Protein AF-A0A965PJ23-F1 (afdb_monomer_lite)

Radius of gyration: 24.54 Å; chains: 1; bounding box: 55×16×70 Å

Sequence (86 aa):
RAQKVVRQAEIDHNEEQAHLRQTLSADEVQETFSKYLGGIRALLDAMPSSICSRANPSDPECAKQAIEDGVNQIFLAIQKAEGAFK

Structure (mmCIF, N/CA/C/O backbone):
data_AF-A0A965PJ23-F1
#
_entry.id   AF-A0A965PJ23-F1
#
loop_
_atom_site.group_PDB
_atom_site.id
_atom_site.type_symbol
_atom_site.label_atom_id
_atom_site.label_alt_id
_atom_site.label_comp_id
_atom_site.label_asym_id
_atom_site.label_entity_id
_atom_site.label_seq_id
_atom_site.pdbx_PDB_ins_code
_atom_site.Cartn_x
_atom_site.Cartn_y
_atom_site.Cartn_z
_atom_site.occupancy
_atom_site.B_iso_or_equiv
_atom_site.auth_seq_id
_atom_site.auth_comp_id
_atom_site.auth_asym_id
_atom_site.auth_atom_id
_atom_site.pdbx_PDB_model_num
ATOM 1 N N . ARG A 1 1 ? -35.104 -4.594 45.407 1.00 64.12 1 ARG A N 1
ATOM 2 C CA . ARG A 1 1 ? -34.041 -5.481 44.861 1.00 64.12 1 ARG A CA 1
ATOM 3 C C . ARG A 1 1 ? -34.001 -5.437 43.332 1.00 64.12 1 ARG A C 1
ATOM 5 O O . ARG A 1 1 ? -32.966 -5.042 42.826 1.00 64.12 1 ARG A O 1
ATOM 12 N N . ALA A 1 2 ? -35.101 -5.706 42.618 1.00 75.88 2 ALA A N 1
ATOM 13 C CA . ALA A 1 2 ? -35.143 -5.690 41.145 1.00 75.88 2 ALA A CA 1
ATOM 14 C C . ALA A 1 2 ? -34.653 -4.376 40.495 1.00 75.88 2 ALA A C 1
ATOM 16 O O . ALA A 1 2 ? -33.766 -4.409 39.656 1.00 75.88 2 ALA A O 1
ATOM 17 N N . GLN A 1 3 ? -35.123 -3.211 40.956 1.00 81.50 3 GLN A N 1
ATOM 18 C CA . GLN A 1 3 ? -34.693 -1.909 40.410 1.00 81.50 3 GLN A CA 1
ATOM 19 C C . GLN A 1 3 ? -33.187 -1.631 40.548 1.00 81.50 3 GLN A C 1
ATOM 21 O O . GLN A 1 3 ? -32.612 -0.942 39.715 1.00 81.50 3 GLN A O 1
ATOM 26 N N . LYS A 1 4 ? -32.537 -2.168 41.590 1.00 84.88 4 LYS A N 1
ATOM 27 C CA . LYS A 1 4 ? -31.089 -2.009 41.793 1.00 84.88 4 LYS A CA 1
ATOM 28 C C . LYS A 1 4 ? -30.294 -2.880 40.813 1.00 84.88 4 LYS A C 1
ATOM 30 O O . LYS A 1 4 ? -29.245 -2.457 40.357 1.00 84.88 4 LYS A O 1
ATOM 35 N N . VAL A 1 5 ? -30.817 -4.063 40.484 1.00 88.19 5 VAL A N 1
ATOM 36 C CA . VAL A 1 5 ? -30.224 -4.983 39.501 1.00 88.19 5 VAL A CA 1
ATOM 37 C C . VAL A 1 5 ? -30.353 -4.418 38.088 1.00 88.19 5 VAL A C 1
ATOM 39 O O . VAL A 1 5 ? -29.375 -4.412 37.357 1.00 88.19 5 VAL A O 1
ATOM 42 N N . VAL A 1 6 ? -31.523 -3.872 37.734 1.00 90.25 6 VAL A N 1
ATOM 43 C CA . VAL A 1 6 ? -31.737 -3.217 36.431 1.00 90.25 6 VAL A CA 1
ATOM 44 C C . VAL A 1 6 ? -30.786 -2.035 36.253 1.00 90.25 6 VAL A C 1
ATOM 46 O O . VAL A 1 6 ? -30.094 -1.955 35.249 1.00 90.25 6 VAL A O 1
ATOM 49 N N . ARG A 1 7 ? -30.678 -1.167 37.266 1.00 90.56 7 ARG A N 1
ATOM 50 C CA . ARG A 1 7 ? -29.789 -0.001 37.203 1.00 90.56 7 ARG A CA 1
ATOM 51 C C . ARG A 1 7 ? -28.309 -0.387 37.099 1.00 90.56 7 ARG A C 1
ATOM 53 O O . ARG A 1 7 ? -27.555 0.320 36.449 1.00 90.56 7 ARG A O 1
ATOM 60 N N . GLN A 1 8 ? -27.894 -1.490 37.726 1.00 91.38 8 GLN A N 1
ATOM 61 C CA . GLN A 1 8 ? -26.529 -2.000 37.573 1.00 91.38 8 GLN A CA 1
ATOM 62 C C . GLN A 1 8 ? -26.292 -2.529 36.154 1.00 91.38 8 GLN A C 1
ATOM 64 O O . GLN A 1 8 ? -25.304 -2.161 35.540 1.00 91.38 8 GLN A O 1
ATOM 69 N N . ALA A 1 9 ? -27.239 -3.291 35.599 1.00 90.81 9 ALA A N 1
ATOM 70 C CA . ALA A 1 9 ? -27.143 -3.785 34.227 1.00 90.81 9 ALA A CA 1
ATOM 71 C C . ALA A 1 9 ? -27.087 -2.648 33.186 1.00 90.81 9 ALA A C 1
ATOM 73 O O . ALA A 1 9 ? -26.384 -2.766 32.189 1.00 90.81 9 ALA A O 1
ATOM 74 N N . GLU A 1 10 ? -27.793 -1.536 33.418 1.00 92.25 10 GLU A N 1
ATOM 75 C CA . GLU A 1 10 ? -27.707 -0.334 32.573 1.00 92.25 10 GLU A CA 1
ATOM 76 C C . GLU A 1 10 ? -26.324 0.335 32.637 1.00 92.25 10 GLU A C 1
ATOM 78 O O . GLU A 1 10 ? -25.829 0.815 31.618 1.00 92.25 10 GLU A O 1
ATOM 83 N N . ILE A 1 11 ? -25.695 0.366 33.819 1.00 92.75 11 ILE A N 1
ATOM 84 C CA . ILE A 1 11 ? -24.335 0.896 34.000 1.00 92.75 11 ILE A CA 1
ATOM 85 C C . ILE A 1 11 ? -23.331 0.001 33.274 1.00 92.75 11 ILE A C 1
ATOM 87 O O . ILE A 1 11 ? -22.586 0.502 32.437 1.00 92.75 11 ILE A O 1
ATOM 91 N N . ASP A 1 12 ? -23.378 -1.309 33.525 1.00 92.00 12 ASP A N 1
ATOM 92 C CA . ASP A 1 12 ? -22.466 -2.285 32.923 1.00 92.00 12 ASP A CA 1
ATOM 93 C C . ASP A 1 12 ? -22.580 -2.261 31.384 1.00 92.00 12 ASP A C 1
ATOM 95 O O . ASP A 1 12 ? -21.577 -2.238 30.672 1.00 92.00 12 ASP A O 1
ATOM 99 N N . HIS A 1 13 ? -23.807 -2.165 30.854 1.00 90.00 13 HIS A N 1
ATOM 100 C CA . HIS A 1 13 ? -24.039 -2.041 29.415 1.00 90.00 13 HIS A CA 1
ATOM 101 C C . HIS A 1 13 ? -23.460 -0.744 28.835 1.00 90.00 13 HIS A C 1
ATOM 103 O O . HIS A 1 13 ? -22.858 -0.760 27.762 1.00 90.00 13 HIS A O 1
ATOM 109 N N . ASN A 1 14 ? -23.623 0.386 29.527 1.00 89.12 14 ASN A N 1
ATOM 110 C CA . ASN A 1 14 ? -23.057 1.659 29.082 1.00 89.12 14 ASN A CA 1
ATOM 111 C C . ASN A 1 14 ? -21.524 1.656 29.117 1.00 89.12 14 ASN A C 1
ATOM 113 O O . ASN A 1 14 ? -20.902 2.242 28.231 1.00 89.12 14 ASN A O 1
ATOM 117 N N . GLU A 1 15 ? -20.918 1.005 30.109 1.00 88.56 15 GLU A N 1
ATOM 118 C CA . GLU A 1 15 ? -19.465 0.835 30.204 1.00 88.56 15 GLU A CA 1
ATOM 119 C C . GLU A 1 15 ? -18.932 -0.037 29.061 1.00 88.56 15 GLU A C 1
ATOM 121 O O . GLU A 1 15 ? -17.959 0.338 28.405 1.00 88.56 15 GLU A O 1
ATOM 126 N N . GLU A 1 16 ? -19.612 -1.138 28.741 1.00 84.12 16 GLU A N 1
ATOM 127 C CA . GLU A 1 16 ? -19.249 -2.004 27.617 1.00 84.12 16 GLU A CA 1
ATOM 128 C C . GLU A 1 16 ? -19.414 -1.288 26.265 1.00 84.12 16 GLU A C 1
ATOM 130 O O . GLU A 1 16 ? -18.524 -1.334 25.416 1.00 84.12 16 GLU A O 1
ATOM 135 N N . GLN A 1 17 ? -20.496 -0.525 26.083 1.00 80.88 17 GLN A N 1
ATOM 136 C CA . GLN A 1 17 ? -20.690 0.326 24.904 1.00 80.88 17 GLN A CA 1
ATOM 137 C C . GLN A 1 17 ? -19.617 1.418 24.789 1.00 80.88 17 GLN A C 1
ATOM 139 O O . GLN A 1 17 ? -19.170 1.735 23.686 1.00 80.88 17 GLN A O 1
ATOM 144 N N . ALA A 1 18 ? -19.184 2.002 25.908 1.00 80.75 18 ALA A N 1
ATOM 145 C CA . ALA A 1 18 ? -18.101 2.980 25.921 1.00 80.75 18 ALA A CA 1
ATOM 146 C C . ALA A 1 18 ? -16.751 2.340 25.562 1.00 80.75 18 ALA A C 1
ATOM 148 O O . ALA A 1 18 ? -15.993 2.938 24.800 1.00 80.75 18 ALA A O 1
ATOM 149 N N . HIS A 1 19 ? -16.478 1.125 26.044 1.00 78.25 19 HIS A N 1
ATOM 150 C CA . HIS A 1 19 ? -15.279 0.364 25.692 1.00 78.25 19 HIS A CA 1
ATOM 151 C C . HIS A 1 19 ? -15.260 -0.000 24.202 1.00 78.25 19 HIS A C 1
ATOM 153 O O . HIS A 1 19 ? -14.260 0.221 23.524 1.00 78.25 19 HIS A O 1
ATOM 159 N N . LEU A 1 20 ? -16.381 -0.483 23.656 1.00 76.19 20 LEU A N 1
ATOM 160 C CA . LEU A 1 20 ? -16.504 -0.798 22.230 1.00 76.19 20 LEU A CA 1
ATOM 161 C C . LEU A 1 20 ? -16.288 0.430 21.337 1.00 76.19 20 LEU A C 1
ATOM 163 O O . LEU A 1 20 ? -15.733 0.297 20.257 1.00 76.19 20 LEU A O 1
ATOM 167 N N . ARG A 1 21 ? -16.650 1.639 21.789 1.00 75.00 21 ARG A N 1
ATOM 168 C CA . ARG A 1 21 ? -16.358 2.888 21.057 1.00 75.00 21 ARG A CA 1
ATOM 169 C C . ARG A 1 21 ? -14.877 3.277 21.061 1.00 75.00 21 ARG A C 1
ATOM 171 O O . ARG A 1 21 ? -14.484 4.114 20.255 1.00 75.00 21 ARG A O 1
ATOM 178 N N . GLN A 1 22 ? -14.075 2.730 21.975 1.00 77.12 22 GLN A N 1
ATOM 179 C CA . GLN A 1 22 ? -12.637 3.007 22.071 1.00 77.12 22 GLN A CA 1
ATOM 180 C C . GLN A 1 22 ? -11.789 2.034 21.243 1.00 77.12 22 GLN A C 1
ATOM 182 O O . GLN A 1 22 ? -10.609 2.293 21.015 1.00 77.12 22 GLN A O 1
ATOM 187 N N . THR A 1 23 ? -12.373 0.925 20.788 1.00 82.25 23 THR A N 1
ATOM 188 C CA . THR A 1 23 ? -11.688 -0.131 20.037 1.00 82.25 23 THR A CA 1
ATOM 189 C C . THR A 1 23 ? -12.313 -0.305 18.660 1.00 82.25 23 THR A C 1
ATOM 191 O O . THR A 1 23 ? -13.531 -0.333 18.541 1.00 82.25 23 THR A O 1
ATOM 194 N N . LEU A 1 24 ? -11.498 -0.497 17.625 1.00 84.62 24 LEU A N 1
ATOM 195 C CA . LEU A 1 24 ? -12.004 -0.922 16.318 1.00 84.62 24 LEU A CA 1
ATOM 196 C C . LEU A 1 24 ? -12.459 -2.382 16.373 1.00 84.62 24 LEU A C 1
ATOM 198 O O . LEU A 1 24 ? -11.821 -3.209 17.034 1.00 84.62 24 LEU A O 1
ATOM 202 N N . SER A 1 25 ? -13.534 -2.710 15.659 1.00 88.44 25 SER A N 1
ATOM 203 C CA . SER A 1 25 ? -13.951 -4.103 15.505 1.00 88.44 25 SER A CA 1
ATOM 204 C C . SER A 1 25 ? -12.938 -4.891 14.666 1.00 88.44 25 SER A C 1
ATOM 206 O O . SER A 1 25 ? -12.225 -4.341 13.823 1.00 88.44 25 SER A O 1
ATOM 208 N N . ALA A 1 26 ? -12.876 -6.207 14.878 1.00 88.56 26 ALA A N 1
ATOM 209 C CA . ALA A 1 26 ? -11.999 -7.076 14.093 1.00 88.56 26 ALA A CA 1
ATOM 210 C C . ALA A 1 26 ? -12.326 -7.015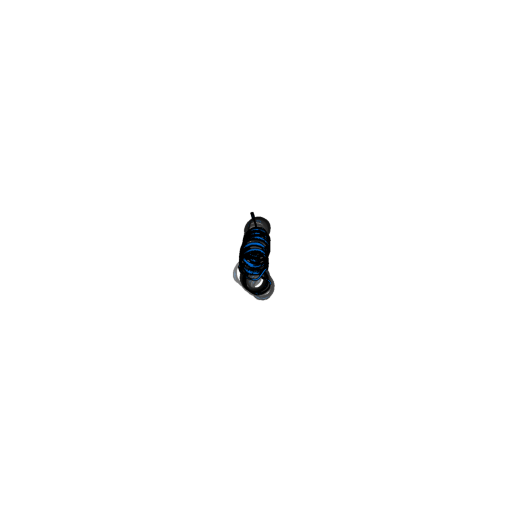 12.590 1.00 88.56 26 ALA A C 1
ATOM 212 O O . ALA A 1 26 ? -11.408 -7.017 11.771 1.00 88.56 26 ALA A O 1
ATOM 213 N N . ASP A 1 27 ? -13.611 -6.892 12.242 1.00 91.06 27 ASP A N 1
ATOM 214 C CA . ASP A 1 27 ? -14.077 -6.784 10.858 1.00 91.06 27 ASP A CA 1
ATOM 215 C C . ASP A 1 27 ? -13.584 -5.488 10.196 1.00 91.06 27 ASP A C 1
ATOM 217 O O . ASP A 1 27 ? -13.036 -5.531 9.094 1.00 91.06 27 ASP A O 1
ATOM 221 N N . GLU A 1 28 ? -13.679 -4.344 10.886 1.00 89.62 28 GLU A N 1
ATOM 222 C CA . GLU A 1 28 ? -13.163 -3.057 10.389 1.00 89.62 28 GLU A CA 1
ATOM 223 C C . GLU A 1 28 ? -11.643 -3.089 10.188 1.00 89.62 28 GLU A C 1
ATOM 225 O O . GLU A 1 28 ? -11.116 -2.583 9.188 1.00 89.62 28 GLU A O 1
ATOM 230 N N . VAL A 1 29 ? -10.917 -3.714 11.119 1.00 90.69 29 VAL A N 1
ATOM 231 C CA . VAL A 1 29 ? -9.465 -3.902 11.011 1.00 90.69 29 VAL A CA 1
ATOM 232 C C . VAL A 1 29 ? -9.124 -4.800 9.822 1.00 90.69 29 VAL A C 1
ATOM 234 O O . VAL A 1 29 ? -8.230 -4.474 9.035 1.00 90.69 29 VAL A O 1
ATOM 237 N N . GLN A 1 30 ? -9.850 -5.906 9.648 1.00 91.69 30 GLN A N 1
ATOM 238 C CA . GLN A 1 30 ? -9.644 -6.845 8.550 1.00 91.69 30 GLN A CA 1
ATOM 239 C C . GLN A 1 30 ? -9.937 -6.209 7.187 1.00 91.69 30 GLN A C 1
ATOM 241 O O . GLN A 1 30 ? -9.156 -6.402 6.249 1.00 91.69 30 GLN A O 1
ATOM 246 N N . GLU A 1 31 ? -11.022 -5.445 7.058 1.00 92.62 31 GLU A N 1
ATOM 247 C CA . GLU A 1 31 ? -11.364 -4.731 5.825 1.00 92.62 31 GLU A CA 1
ATOM 248 C C . GLU A 1 31 ? -10.275 -3.714 5.472 1.00 92.62 31 GLU A C 1
ATOM 250 O O . GLU A 1 31 ? -9.782 -3.673 4.339 1.00 92.62 31 GLU A O 1
ATOM 255 N N . THR A 1 32 ? -9.836 -2.944 6.468 1.00 92.06 32 THR A N 1
ATOM 256 C CA . THR A 1 32 ? -8.790 -1.935 6.302 1.00 92.06 32 THR A CA 1
ATOM 257 C C . THR A 1 32 ? -7.479 -2.571 5.840 1.00 92.06 32 THR A C 1
ATOM 259 O O . THR A 1 32 ? -6.904 -2.143 4.834 1.00 92.06 32 THR A O 1
ATOM 262 N N . PHE A 1 33 ? -7.028 -3.647 6.491 1.00 90.38 33 PHE A N 1
ATOM 263 C CA . PHE A 1 33 ? -5.831 -4.365 6.053 1.00 90.38 33 PHE A CA 1
ATOM 264 C C . PHE A 1 33 ? -5.985 -4.967 4.659 1.00 90.38 33 PHE A C 1
ATOM 266 O O . PHE A 1 33 ? -5.082 -4.819 3.837 1.00 90.38 33 PHE A O 1
ATOM 273 N N . SER A 1 34 ? -7.123 -5.596 4.364 1.00 92.69 34 SER A N 1
ATOM 274 C CA . SER A 1 34 ? -7.381 -6.202 3.053 1.00 92.69 34 SER A CA 1
ATOM 275 C C . SER A 1 34 ? -7.294 -5.165 1.934 1.00 92.69 34 SER A C 1
ATOM 277 O O . SER A 1 34 ? -6.672 -5.412 0.901 1.00 92.69 34 SER A O 1
ATOM 279 N N . LYS A 1 35 ? -7.840 -3.968 2.163 1.00 92.81 35 LYS A N 1
ATOM 280 C CA . LYS A 1 35 ? -7.793 -2.855 1.213 1.00 92.81 35 LYS A CA 1
ATOM 281 C C . LYS A 1 35 ? -6.370 -2.355 0.971 1.00 92.81 35 LYS A C 1
ATOM 283 O O . LYS A 1 35 ? -5.950 -2.233 -0.180 1.00 92.81 35 LYS A O 1
ATOM 288 N N . TYR A 1 36 ? -5.629 -2.043 2.033 1.00 93.81 36 TYR A N 1
ATOM 289 C CA . TYR A 1 36 ? -4.316 -1.410 1.897 1.00 93.81 36 TYR A CA 1
ATOM 290 C C . TYR A 1 36 ? -3.211 -2.406 1.542 1.00 93.81 36 TYR A C 1
ATOM 292 O O . TYR A 1 36 ? -2.478 -2.185 0.577 1.00 93.81 36 TYR A O 1
ATOM 300 N N . LEU A 1 37 ? -3.117 -3.528 2.259 1.00 92.44 37 LEU A N 1
ATOM 301 C CA . LEU A 1 37 ? -2.107 -4.554 1.987 1.00 92.44 37 LEU A CA 1
ATOM 302 C C . LEU A 1 37 ? -2.390 -5.279 0.670 1.00 92.44 37 LEU A C 1
ATOM 304 O O . LEU A 1 37 ? -1.456 -5.554 -0.081 1.00 92.44 37 LEU A O 1
ATOM 308 N N . GLY A 1 38 ? -3.665 -5.527 0.349 1.00 93.94 38 GLY A N 1
ATOM 309 C CA . GLY A 1 38 ? -4.056 -6.081 -0.948 1.00 93.94 38 GLY A CA 1
ATOM 310 C C . GLY A 1 38 ? -3.667 -5.161 -2.106 1.00 93.94 38 GLY A C 1
ATOM 311 O O . GLY A 1 38 ? -3.103 -5.624 -3.096 1.00 93.94 38 GLY A O 1
ATOM 312 N N . GLY A 1 39 ? -3.875 -3.848 -1.957 1.00 93.31 39 GLY A N 1
ATOM 313 C CA . GLY A 1 39 ? -3.447 -2.854 -2.944 1.00 93.31 39 GLY A CA 1
ATOM 314 C C . GLY A 1 39 ? -1.928 -2.807 -3.134 1.00 93.31 39 GLY A C 1
ATOM 315 O O . GLY A 1 39 ? -1.451 -2.824 -4.267 1.00 93.31 39 GLY A O 1
ATOM 316 N N . ILE A 1 40 ? -1.157 -2.809 -2.039 1.00 95.19 40 ILE A N 1
ATOM 317 C CA . ILE A 1 40 ? 0.315 -2.854 -2.096 1.00 95.19 40 ILE A CA 1
ATOM 318 C C . ILE A 1 40 ? 0.787 -4.137 -2.782 1.00 95.19 40 ILE A C 1
ATOM 320 O O . ILE A 1 40 ? 1.675 -4.092 -3.632 1.00 95.19 40 ILE A O 1
ATOM 324 N N . ARG A 1 41 ? 0.172 -5.280 -2.459 1.00 95.56 41 ARG A N 1
ATOM 325 C CA . ARG A 1 41 ? 0.514 -6.556 -3.086 1.00 95.56 41 ARG A CA 1
ATOM 326 C C . ARG A 1 41 ? 0.267 -6.531 -4.593 1.00 95.56 41 ARG A C 1
ATOM 328 O O . ARG A 1 41 ? 1.161 -6.896 -5.348 1.00 95.56 41 ARG A O 1
ATOM 335 N N . ALA A 1 42 ? -0.893 -6.042 -5.025 1.00 94.62 42 ALA A N 1
ATOM 336 C CA . ALA A 1 42 ? -1.219 -5.922 -6.443 1.00 94.62 42 ALA A CA 1
ATOM 337 C C . ALA A 1 42 ? -0.236 -5.006 -7.194 1.00 94.62 42 ALA A C 1
ATOM 339 O O . ALA A 1 42 ? 0.176 -5.326 -8.308 1.00 94.62 42 ALA A O 1
ATOM 340 N N . LEU A 1 43 ? 0.181 -3.894 -6.575 1.00 94.12 43 LEU A N 1
ATOM 341 C CA . LEU A 1 43 ? 1.206 -3.010 -7.140 1.00 94.12 43 LEU A CA 1
ATOM 342 C C . LEU A 1 43 ? 2.550 -3.727 -7.292 1.00 94.12 43 LEU A C 1
ATOM 344 O O . LEU A 1 43 ? 3.160 -3.643 -8.355 1.00 94.12 43 LEU A O 1
ATOM 348 N N . LEU A 1 44 ? 2.993 -4.452 -6.263 1.00 95.25 44 LEU A N 1
ATOM 349 C CA . LEU A 1 44 ? 4.242 -5.217 -6.296 1.00 95.25 44 LEU A CA 1
ATOM 350 C C . LEU A 1 44 ? 4.221 -6.308 -7.373 1.00 95.25 44 LEU A C 1
ATOM 352 O O . LEU A 1 44 ? 5.202 -6.456 -8.097 1.00 95.25 44 LEU A O 1
ATOM 356 N N . ASP A 1 45 ? 3.106 -7.027 -7.513 1.00 96.00 45 ASP A N 1
ATOM 357 C CA . ASP A 1 45 ? 2.953 -8.081 -8.520 1.00 96.00 45 ASP A CA 1
ATOM 358 C C . ASP A 1 45 ? 2.961 -7.503 -9.953 1.00 96.00 45 ASP A C 1
ATOM 360 O O . ASP A 1 45 ? 3.521 -8.107 -10.868 1.00 96.00 45 ASP A O 1
ATOM 364 N N . ALA A 1 46 ? 2.393 -6.308 -10.158 1.00 93.75 46 ALA A N 1
ATOM 365 C CA . ALA A 1 46 ? 2.345 -5.641 -11.464 1.00 93.75 46 ALA A CA 1
ATOM 366 C C . ALA A 1 46 ? 3.624 -4.853 -11.818 1.00 93.75 46 ALA A C 1
ATOM 368 O O . ALA A 1 46 ? 3.865 -4.553 -12.996 1.00 93.75 46 ALA A O 1
ATOM 369 N N . MET A 1 47 ? 4.441 -4.494 -10.822 1.00 93.56 47 MET A N 1
ATOM 370 C CA . MET A 1 47 ? 5.580 -3.588 -10.992 1.00 93.56 47 MET A CA 1
ATOM 371 C C . MET A 1 47 ? 6.593 -4.067 -12.048 1.00 93.56 47 MET A C 1
ATOM 373 O O . MET A 1 47 ? 6.949 -3.252 -12.903 1.00 93.56 47 MET A O 1
ATOM 377 N N . PRO A 1 48 ? 7.041 -5.341 -12.072 1.00 93.25 48 PRO A N 1
ATOM 378 C CA . P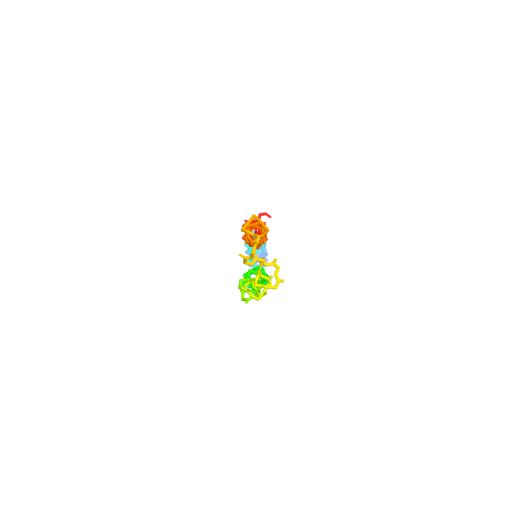RO A 1 48 ? 8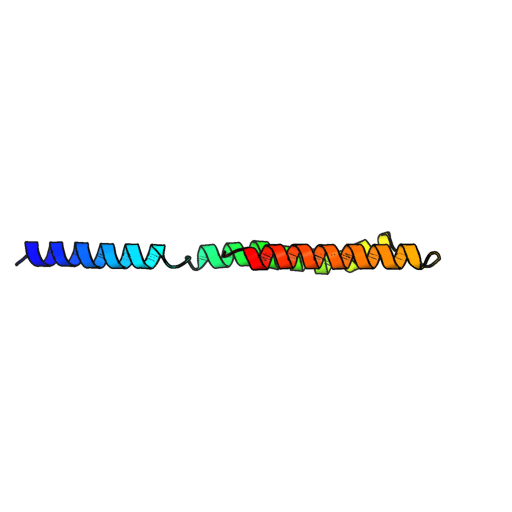.040 -5.788 -13.042 1.00 93.25 48 PRO A CA 1
ATOM 379 C C . PRO A 1 48 ? 7.575 -5.598 -14.487 1.00 93.25 48 PRO A C 1
ATOM 381 O O . PRO A 1 48 ? 8.296 -5.024 -15.300 1.00 93.25 48 PRO A O 1
ATOM 384 N N . SER A 1 49 ? 6.341 -6.004 -14.802 1.00 92.69 49 SER A N 1
ATOM 385 C CA . SER A 1 49 ? 5.773 -5.846 -16.145 1.00 92.69 49 SER A CA 1
ATOM 386 C C . SER A 1 49 ? 5.616 -4.373 -16.532 1.00 92.69 49 SER A C 1
ATOM 388 O O . SER A 1 49 ? 5.956 -3.991 -17.651 1.00 92.69 49 SER A O 1
ATOM 390 N N . SER A 1 50 ? 5.159 -3.531 -15.598 1.00 90.19 50 SER A N 1
ATOM 391 C CA . SER A 1 50 ? 5.017 -2.085 -15.811 1.00 90.19 50 SER A CA 1
ATOM 392 C C . SER A 1 50 ? 6.361 -1.398 -16.074 1.00 90.19 50 SER A C 1
ATOM 394 O O . SER A 1 50 ? 6.472 -0.586 -16.996 1.00 90.19 50 SER A O 1
ATOM 396 N N . ILE A 1 51 ? 7.405 -1.739 -15.313 1.00 92.12 51 ILE A N 1
ATOM 397 C CA . ILE A 1 51 ? 8.753 -1.192 -15.509 1.00 92.12 51 ILE A CA 1
ATOM 398 C C . ILE A 1 51 ? 9.329 -1.676 -16.837 1.00 92.12 51 ILE A C 1
ATOM 400 O O . ILE A 1 51 ? 9.753 -0.845 -17.631 1.00 92.12 51 ILE A O 1
ATOM 404 N N . CYS A 1 52 ? 9.291 -2.979 -17.130 1.00 89.69 52 CYS A N 1
ATOM 405 C CA . CYS A 1 52 ? 9.852 -3.516 -18.373 1.00 89.69 52 CYS A CA 1
ATOM 406 C C . CYS A 1 52 ? 9.190 -2.940 -19.633 1.00 89.69 52 CYS A C 1
ATOM 408 O O . CYS A 1 52 ? 9.841 -2.843 -20.666 1.00 89.69 52 CYS A O 1
ATOM 410 N N . SER A 1 53 ? 7.917 -2.533 -19.559 1.00 88.44 53 SER A N 1
ATOM 411 C CA . SER A 1 53 ? 7.237 -1.874 -20.683 1.00 88.44 53 SER A CA 1
ATOM 412 C C . SER A 1 53 ? 7.716 -0.440 -20.956 1.00 88.44 53 SER A C 1
ATOM 414 O O . SER A 1 53 ? 7.517 0.067 -22.058 1.00 88.44 53 SER A O 1
ATOM 416 N N . ARG A 1 54 ? 8.337 0.217 -19.967 1.00 86.25 54 ARG A N 1
ATOM 417 C CA . ARG A 1 54 ? 8.754 1.630 -20.019 1.00 86.25 54 ARG A CA 1
ATOM 418 C C . ARG A 1 54 ? 10.270 1.815 -20.006 1.00 86.25 54 ARG A C 1
ATOM 420 O O . ARG A 1 54 ? 10.762 2.815 -20.514 1.00 86.25 54 ARG A O 1
ATOM 427 N N . ALA A 1 55 ? 11.006 0.879 -19.417 1.00 88.44 55 ALA A N 1
ATOM 428 C CA . ALA A 1 55 ? 12.450 0.947 -19.297 1.00 88.44 55 ALA A CA 1
ATOM 429 C C . ALA A 1 55 ? 13.112 0.646 -20.648 1.00 88.44 55 ALA A C 1
ATOM 431 O O . ALA A 1 55 ? 13.054 -0.478 -21.145 1.00 88.44 55 ALA A O 1
ATOM 432 N N . ASN A 1 56 ? 13.757 1.654 -21.236 1.00 84.31 56 ASN A N 1
ATOM 433 C CA . ASN A 1 56 ? 14.499 1.501 -22.480 1.00 84.31 56 ASN A CA 1
ATOM 434 C C . ASN A 1 56 ? 15.961 1.108 -22.186 1.00 84.31 56 ASN A C 1
ATOM 436 O O . ASN A 1 56 ? 16.702 1.919 -21.639 1.00 84.31 56 ASN A O 1
ATOM 440 N N . PRO A 1 57 ? 16.431 -0.091 -22.573 1.00 81.94 57 PRO A N 1
ATOM 441 C CA . PRO A 1 57 ? 17.808 -0.513 -22.307 1.00 81.94 57 PRO A CA 1
ATOM 442 C C . PRO A 1 57 ? 18.862 0.299 -23.076 1.00 81.94 57 PRO A C 1
ATOM 444 O O . PRO A 1 57 ? 20.029 0.297 -22.696 1.00 81.94 57 PRO A O 1
ATOM 447 N N . SER A 1 58 ? 18.474 0.994 -24.149 1.00 90.81 58 SER A N 1
ATOM 448 C CA . SER A 1 58 ? 19.359 1.894 -24.899 1.00 90.81 58 SER A CA 1
ATOM 449 C C . SER A 1 58 ? 19.419 3.311 -24.318 1.00 90.81 58 SER A C 1
ATOM 451 O O . SER A 1 58 ? 20.250 4.100 -24.758 1.00 90.81 58 SER A O 1
ATOM 453 N N . ASP A 1 59 ? 18.568 3.625 -23.338 1.00 90.88 59 ASP A N 1
ATOM 454 C CA . ASP A 1 59 ? 18.547 4.896 -22.613 1.00 90.88 59 ASP A CA 1
ATOM 455 C C . ASP A 1 59 ? 18.526 4.624 -21.094 1.00 90.88 59 ASP A C 1
ATOM 457 O O . ASP A 1 59 ? 17.456 4.479 -20.488 1.00 90.88 59 ASP A O 1
ATOM 461 N N . PRO A 1 60 ? 19.713 4.530 -20.464 1.00 90.31 60 PRO A N 1
ATOM 462 C CA . PRO A 1 60 ? 19.836 4.230 -19.041 1.00 90.31 60 PRO A CA 1
ATOM 463 C C . PRO A 1 60 ? 19.115 5.224 -18.122 1.00 90.31 60 PRO A C 1
ATOM 465 O O . PRO A 1 60 ? 18.618 4.814 -17.074 1.00 90.31 60 PRO A O 1
ATOM 468 N N . GLU A 1 61 ? 19.022 6.503 -18.502 1.00 92.69 61 GLU A N 1
ATOM 469 C CA . GLU A 1 61 ? 18.333 7.516 -17.693 1.00 92.69 61 GLU A CA 1
ATOM 470 C C . GLU A 1 61 ? 16.816 7.310 -17.740 1.00 92.69 61 GLU A C 1
ATOM 472 O O . GLU A 1 61 ? 16.155 7.327 -16.701 1.00 92.69 61 GLU A O 1
ATOM 477 N N . CYS A 1 62 ? 16.260 7.003 -18.917 1.00 90.50 62 CYS A N 1
ATOM 478 C CA . CYS A 1 62 ? 14.852 6.622 -19.044 1.00 90.50 62 CYS A CA 1
ATOM 479 C C . CYS A 1 62 ? 14.524 5.360 -18.225 1.00 90.50 62 CYS A C 1
ATOM 481 O O . CYS A 1 62 ? 13.517 5.318 -17.511 1.00 90.50 62 CYS A O 1
ATOM 483 N N . ALA A 1 63 ? 15.389 4.341 -18.278 1.00 91.56 63 ALA A N 1
ATOM 484 C CA . ALA A 1 63 ? 15.218 3.121 -17.491 1.00 91.56 63 ALA A CA 1
ATOM 485 C C . ALA A 1 63 ? 15.253 3.392 -15.981 1.00 91.56 63 ALA A C 1
ATOM 487 O O . ALA A 1 63 ? 14.394 2.899 -15.245 1.00 91.56 63 ALA A O 1
ATOM 488 N N . LYS A 1 64 ? 16.206 4.210 -15.523 1.00 93.00 64 LYS A N 1
ATOM 489 C CA . LYS A 1 64 ? 16.310 4.627 -14.123 1.00 93.00 64 LYS A CA 1
ATOM 490 C C . LYS A 1 64 ? 15.052 5.364 -13.666 1.00 93.00 64 LYS A C 1
ATOM 492 O O . LYS A 1 64 ? 14.489 4.988 -12.641 1.00 93.00 64 LYS A O 1
ATOM 497 N N . GLN A 1 65 ? 14.561 6.325 -14.451 1.00 93.94 65 GLN A N 1
ATOM 498 C CA . GLN A 1 65 ? 13.336 7.062 -14.132 1.00 93.94 65 GLN A CA 1
ATOM 499 C C . GLN A 1 65 ? 12.125 6.126 -14.011 1.00 93.94 65 GLN A C 1
ATOM 501 O O . GLN A 1 65 ? 11.362 6.217 -13.054 1.00 93.94 65 GLN A O 1
ATOM 506 N N . ALA A 1 66 ? 11.964 5.177 -14.938 1.00 92.88 66 ALA A N 1
ATOM 507 C CA . ALA A 1 66 ? 10.854 4.225 -14.897 1.00 92.88 66 ALA A CA 1
ATOM 508 C C . ALA A 1 66 ? 10.875 3.342 -13.635 1.00 92.88 66 ALA A C 1
ATOM 510 O O . ALA A 1 66 ? 9.813 3.019 -13.088 1.00 92.88 66 ALA A O 1
ATOM 511 N N . ILE A 1 67 ? 12.072 2.961 -13.175 1.00 93.06 67 ILE A N 1
ATOM 512 C CA . ILE A 1 67 ? 12.273 2.214 -11.928 1.00 93.06 67 ILE A CA 1
ATOM 513 C C . ILE A 1 67 ? 11.955 3.096 -10.718 1.00 93.06 67 ILE A C 1
ATOM 515 O O . ILE A 1 67 ? 11.180 2.678 -9.858 1.00 93.06 67 ILE A O 1
ATOM 519 N N . GLU A 1 68 ? 12.508 4.310 -10.659 1.00 94.88 68 GLU A N 1
ATOM 520 C CA . GLU A 1 68 ? 12.266 5.262 -9.569 1.00 94.88 68 GLU A CA 1
ATOM 521 C C . GLU A 1 68 ? 10.774 5.584 -9.424 1.00 94.88 68 GLU A C 1
ATOM 523 O O . GLU A 1 68 ? 10.242 5.540 -8.316 1.00 94.88 68 GLU A O 1
ATOM 528 N N . ASP A 1 69 ? 10.063 5.799 -10.532 1.00 94.00 69 ASP A N 1
ATOM 529 C CA . ASP A 1 69 ? 8.615 6.016 -10.538 1.00 94.00 69 ASP A CA 1
ATOM 530 C C . ASP A 1 69 ? 7.852 4.819 -9.952 1.00 94.00 69 ASP A C 1
ATOM 532 O 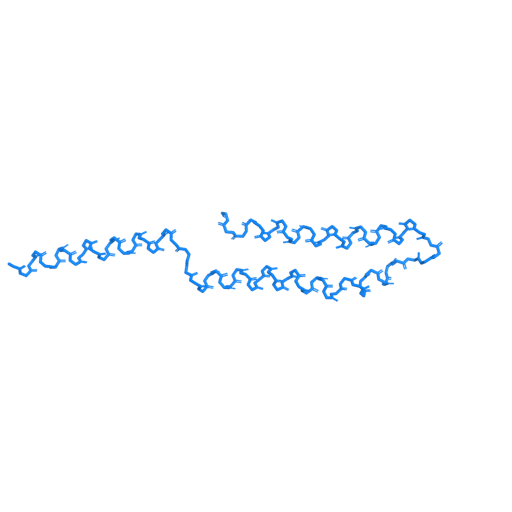O . ASP A 1 69 ? 6.928 4.994 -9.156 1.00 94.00 69 ASP A O 1
ATOM 536 N N . GLY A 1 70 ? 8.227 3.593 -10.339 1.00 92.62 70 GLY A N 1
ATOM 537 C CA . GLY A 1 70 ? 7.595 2.371 -9.834 1.00 92.62 70 GLY A CA 1
ATOM 538 C C . GLY A 1 70 ? 7.798 2.193 -8.329 1.00 92.62 70 GLY A C 1
ATOM 539 O O . GLY A 1 70 ? 6.849 1.909 -7.597 1.00 92.62 70 GLY A O 1
ATOM 540 N N . VAL A 1 71 ? 9.020 2.436 -7.851 1.00 94.44 71 VAL A N 1
ATOM 541 C CA . VAL A 1 71 ? 9.356 2.376 -6.423 1.00 94.44 71 VAL A CA 1
ATOM 542 C C . VAL A 1 71 ? 8.620 3.468 -5.640 1.00 94.44 71 VAL A C 1
ATOM 544 O O . VAL A 1 71 ? 8.029 3.182 -4.597 1.00 94.44 71 VAL A O 1
ATOM 547 N N . ASN A 1 72 ? 8.572 4.697 -6.159 1.00 95.81 72 ASN A N 1
ATOM 548 C CA . ASN A 1 72 ? 7.855 5.808 -5.529 1.00 95.81 72 ASN A CA 1
ATOM 549 C C . ASN A 1 72 ? 6.353 5.522 -5.378 1.00 95.81 72 ASN A C 1
ATOM 551 O O . ASN A 1 72 ? 5.772 5.838 -4.340 1.00 95.81 72 ASN A O 1
ATOM 555 N N . GLN A 1 73 ? 5.719 4.873 -6.360 1.00 93.69 73 GLN A N 1
ATOM 556 C CA . GLN A 1 73 ? 4.312 4.468 -6.252 1.00 93.69 73 GLN A CA 1
ATOM 557 C C . GLN A 1 73 ? 4.066 3.493 -5.091 1.00 93.69 73 GLN A C 1
ATOM 559 O O . GLN A 1 73 ? 3.065 3.626 -4.382 1.00 93.69 73 GLN A O 1
ATOM 564 N N . ILE A 1 74 ? 4.983 2.552 -4.852 1.00 94.56 74 ILE A N 1
ATOM 565 C CA . ILE A 1 74 ? 4.896 1.624 -3.715 1.00 94.56 74 ILE A CA 1
ATOM 566 C C . ILE A 1 74 ? 5.063 2.375 -2.393 1.00 94.56 74 ILE A C 1
ATOM 568 O O . ILE A 1 74 ? 4.266 2.176 -1.477 1.00 94.56 74 ILE A O 1
ATOM 572 N N . PHE A 1 75 ? 6.048 3.272 -2.298 1.00 95.50 75 PHE A N 1
ATOM 573 C CA . PHE A 1 75 ? 6.251 4.085 -1.095 1.00 95.50 75 PHE A CA 1
ATOM 574 C C . PHE A 1 75 ? 5.016 4.915 -0.741 1.00 95.50 75 PHE A C 1
ATOM 576 O O . PHE A 1 75 ? 4.598 4.923 0.416 1.00 95.50 75 PHE A O 1
ATOM 583 N N . LEU A 1 76 ? 4.385 5.556 -1.726 1.00 95.06 76 LEU A N 1
ATOM 584 C CA . LEU A 1 76 ? 3.151 6.317 -1.514 1.00 95.06 76 LEU A CA 1
ATOM 585 C C . LEU A 1 76 ? 1.999 5.426 -1.028 1.00 95.06 76 LEU A C 1
ATOM 587 O O . LEU A 1 76 ? 1.233 5.824 -0.148 1.00 95.06 76 LEU A O 1
ATOM 591 N N . ALA A 1 77 ? 1.878 4.209 -1.567 1.00 94.12 77 ALA A N 1
ATOM 592 C CA . ALA A 1 77 ? 0.869 3.251 -1.121 1.00 94.12 77 ALA A CA 1
ATOM 593 C C . ALA A 1 77 ? 1.104 2.802 0.334 1.00 94.12 77 ALA A C 1
ATOM 595 O O . ALA A 1 77 ? 0.146 2.717 1.104 1.00 94.12 77 ALA A O 1
ATOM 596 N N . ILE A 1 78 ? 2.365 2.583 0.726 1.00 93.44 78 ILE A N 1
ATOM 597 C CA . ILE A 1 78 ? 2.754 2.252 2.106 1.00 93.44 78 ILE A CA 1
ATOM 598 C C . ILE A 1 78 ? 2.454 3.418 3.053 1.00 93.44 78 ILE A C 1
ATOM 600 O O . ILE A 1 78 ? 1.786 3.213 4.062 1.00 93.44 78 ILE A O 1
ATOM 604 N N . GLN A 1 79 ? 2.847 4.647 2.710 1.00 93.25 79 GLN A N 1
ATOM 605 C CA . GLN A 1 79 ? 2.557 5.832 3.531 1.00 93.25 79 GLN A CA 1
ATOM 606 C C . GLN A 1 79 ? 1.054 6.021 3.763 1.00 93.25 79 GLN A C 1
ATOM 608 O O . GLN A 1 79 ? 0.617 6.368 4.860 1.00 93.25 79 GLN A O 1
ATOM 613 N N . LYS A 1 80 ? 0.239 5.753 2.737 1.00 90.81 80 LYS A N 1
ATOM 614 C CA . LYS A 1 80 ? -1.220 5.787 2.865 1.00 90.81 80 LYS A CA 1
ATOM 615 C C . LYS A 1 80 ? -1.736 4.703 3.819 1.00 90.81 80 LYS A C 1
ATOM 617 O O . LYS A 1 80 ? -2.667 4.964 4.576 1.00 90.81 80 LYS A O 1
ATOM 622 N N . ALA A 1 81 ? -1.134 3.514 3.798 1.00 91.25 81 ALA A N 1
ATOM 623 C CA . ALA A 1 81 ? -1.476 2.416 4.697 1.00 91.25 81 ALA A CA 1
ATOM 624 C C . ALA A 1 81 ? -1.082 2.702 6.159 1.00 91.25 81 ALA A C 1
ATOM 626 O O . ALA A 1 81 ? -1.848 2.394 7.066 1.00 91.25 81 ALA A O 1
ATOM 627 N N . GLU A 1 82 ? 0.060 3.348 6.407 1.00 89.00 82 GLU A N 1
ATOM 628 C CA . GLU A 1 82 ? 0.494 3.751 7.759 1.00 89.00 82 GLU A CA 1
ATOM 629 C C . GLU A 1 82 ? -0.454 4.766 8.423 1.00 89.00 82 GLU A C 1
ATOM 631 O O . GLU A 1 82 ? -0.511 4.876 9.649 1.00 89.00 82 GLU A O 1
ATOM 636 N N . GLY A 1 83 ? -1.204 5.522 7.620 1.00 87.06 83 GLY A N 1
ATOM 637 C CA . GLY A 1 83 ? -2.243 6.439 8.085 1.00 87.06 83 GLY A CA 1
ATOM 638 C C . GLY A 1 83 ? -3.629 5.811 8.243 1.00 87.06 83 GLY A C 1
ATOM 639 O O . GLY A 1 83 ? -4.556 6.524 8.602 1.00 87.06 83 GLY A O 1
ATOM 640 N N . ALA A 1 84 ? -3.802 4.516 7.966 1.00 85.56 84 ALA A N 1
ATOM 641 C CA . ALA A 1 84 ? -5.126 3.905 7.823 1.0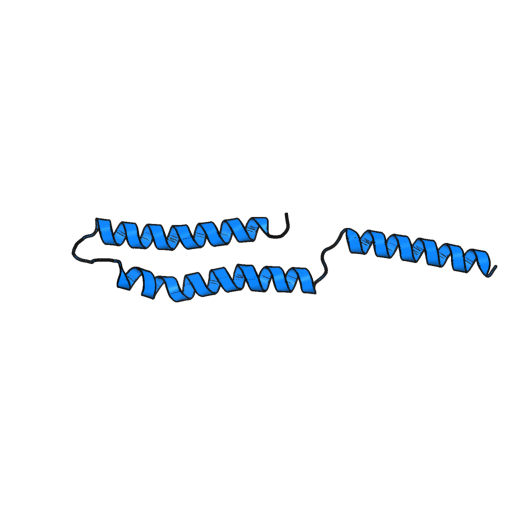0 85.56 84 ALA A CA 1
ATOM 642 C C . ALA A 1 84 ? -5.945 3.810 9.122 1.00 85.56 84 ALA A C 1
ATOM 644 O O . ALA A 1 84 ? -7.164 3.694 9.053 1.00 85.56 84 ALA A O 1
ATOM 645 N N . PHE A 1 85 ? -5.281 3.858 10.276 1.00 81.94 85 PHE A N 1
ATOM 646 C CA . PHE A 1 85 ? -5.897 3.733 11.602 1.00 81.94 85 PHE A CA 1
ATOM 647 C C . PHE A 1 85 ? -5.653 4.964 12.490 1.00 81.94 85 PHE A C 1
ATOM 649 O O . PHE A 1 85 ? -5.776 4.870 13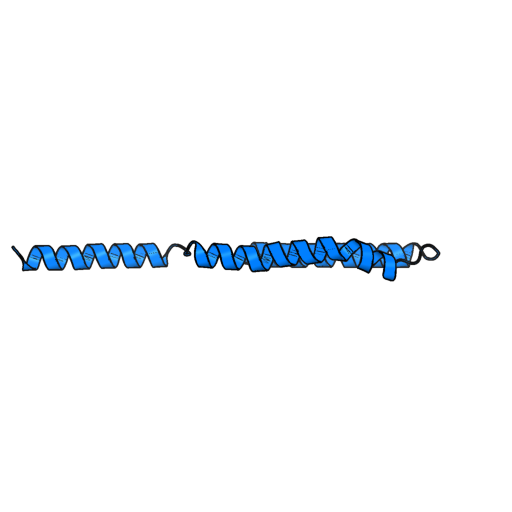.711 1.00 81.94 85 PHE A O 1
ATOM 656 N N . LYS A 1 86 ? -5.230 6.084 11.890 1.00 74.38 86 LYS A N 1
ATOM 657 C CA . LYS A 1 86 ? -5.043 7.364 12.587 1.00 74.38 86 LYS A CA 1
ATOM 658 C C . LYS A 1 86 ? -6.329 8.176 12.629 1.00 74.38 86 LYS A C 1
ATOM 660 O O . LYS A 1 86 ? -7.110 8.084 11.658 1.00 74.38 86 LYS A O 1
#

Foldseek 3Di:
DVVVVVVVVVVVVVVVVVVPVVDDDPVLVVVLCCVLVVVLVVLVVCLVVQLVVFQDPVDNVRSVVSNVVSVVVSVVSVVVSVPSVD

pLDDT: mean 89.44, std 5.92, range [64.12, 96.0]

Secondary structure (DSSP, 8-state):
-HHHHHHHHHHHHHHHHHHHTTS--HHHHHHHHHHHHHHHHHHHHHHHHHHHHH--TT-HHHHHHHHHHHHHHHHHHHHHHHTTT-